Protein AF-Q96395-F1 (afdb_monomer_lite)

pLDDT: mean 94.34, std 3.66, range [68.31, 97.69]

Sequence (73 aa):
DLAKALARQCVVFNCSDTLDYQTMAKFFKGLASSGAWACFDEFNRIDLEVLSVVAQQVLEIQLAVKQRVKSFF

Secondary structure (DSSP, 8-state):
-HHHHTT--EEEEE--TT--HHHHHHHHHHHHHHT-EEEEESGGGS-HHHHHHHHHHHHHHHHHHHHT-S---

Organism: Chlamydomonas reinhardtii (NCBI:txid3055)

Radius of gyration: 12.91 Å; chains: 1; bounding box: 31×27×30 Å

Foldseek 3Di:
DVCVVVVAAEAEAEDACPDALVVLLVVVVVCLVVVGHYHYHPVVRHDPVSVVSSVVSVVQSVVCVVVVPPDDD

Structure (mmCIF, N/CA/C/O backbone):
data_AF-Q96395-F1
#
_entry.id   AF-Q96395-F1
#
loop_
_atom_site.group_PDB
_atom_site.id
_atom_site.type_symbol
_atom_site.label_atom_id
_atom_site.label_alt_id
_atom_site.label_comp_id
_atom_site.label_asym_id
_atom_site.label_entity_id
_atom_site.label_seq_id
_atom_site.pdbx_PDB_ins_code
_atom_site.Cartn_x
_atom_site.Cartn_y
_atom_site.Cartn_z
_atom_site.occupancy
_atom_site.B_iso_or_equiv
_atom_site.auth_seq_id
_atom_site.auth_comp_id
_atom_site.auth_asym_id
_atom_site.auth_atom_id
_atom_site.pdbx_PDB_model_num
ATOM 1 N N . ASP A 1 1 ? -5.960 -13.834 -5.018 1.00 88.00 1 ASP A N 1
ATOM 2 C CA . ASP A 1 1 ? -7.105 -14.619 -4.485 1.00 88.00 1 ASP A CA 1
ATOM 3 C C . ASP A 1 1 ? -7.633 -14.169 -3.130 1.00 88.00 1 ASP A C 1
ATOM 5 O O . ASP A 1 1 ? -8.836 -13.966 -3.017 1.00 88.00 1 ASP A O 1
ATOM 9 N N . LEU A 1 2 ? -6.785 -13.951 -2.117 1.00 95.06 2 LEU A N 1
ATOM 10 C CA . LEU A 1 2 ? -7.239 -13.562 -0.770 1.00 95.06 2 LEU A CA 1
ATOM 11 C C . LEU A 1 2 ? -8.170 -12.333 -0.751 1.00 95.06 2 LEU A C 1
ATOM 13 O O . LEU A 1 2 ? -9.230 -12.373 -0.137 1.00 95.06 2 LEU A O 1
ATOM 17 N N . ALA A 1 3 ? -7.812 -11.260 -1.462 1.00 94.94 3 ALA A N 1
ATOM 18 C CA . ALA A 1 3 ? -8.640 -10.054 -1.514 1.00 94.94 3 ALA A CA 1
ATOM 19 C C . ALA A 1 3 ? -10.033 -10.319 -2.113 1.00 94.94 3 ALA A C 1
ATOM 21 O O . ALA A 1 3 ? -11.038 -9.850 -1.584 1.00 94.94 3 ALA A O 1
ATOM 22 N N . LYS A 1 4 ? -10.103 -11.158 -3.157 1.00 93.19 4 LYS A N 1
ATOM 23 C CA . LYS A 1 4 ? -11.363 -11.596 -3.771 1.00 93.19 4 LYS A CA 1
ATOM 24 C C . LYS A 1 4 ? -12.210 -12.399 -2.782 1.00 93.19 4 LYS A C 1
ATOM 26 O O . LYS A 1 4 ? -13.406 -12.153 -2.683 1.00 93.19 4 LYS A O 1
ATOM 31 N N . ALA A 1 5 ? -11.590 -13.304 -2.022 1.00 97.44 5 ALA A N 1
ATOM 32 C CA . ALA A 1 5 ? -12.274 -14.088 -0.992 1.00 97.44 5 ALA A CA 1
ATOM 33 C C . ALA A 1 5 ? -12.849 -13.217 0.143 1.00 97.44 5 ALA A C 1
ATOM 35 O O . ALA A 1 5 ? -13.856 -13.578 0.741 1.00 97.44 5 ALA A O 1
ATOM 36 N N . LEU A 1 6 ? -12.241 -12.058 0.409 1.00 96.69 6 LEU A N 1
ATOM 37 C CA . LEU A 1 6 ? -12.679 -11.100 1.430 1.00 96.69 6 LEU A CA 1
ATOM 38 C C . LEU A 1 6 ? -13.541 -9.955 0.874 1.00 96.69 6 LEU A C 1
ATOM 40 O O . LEU A 1 6 ? -13.787 -8.987 1.591 1.00 96.69 6 LEU A O 1
ATOM 44 N N . ALA A 1 7 ? -13.962 -10.032 -0.394 1.00 95.62 7 ALA A N 1
ATOM 45 C CA . ALA A 1 7 ? -14.682 -8.961 -1.088 1.00 95.62 7 ALA A CA 1
ATOM 46 C C . ALA A 1 7 ? -13.995 -7.581 -0.959 1.00 95.62 7 ALA A C 1
ATOM 48 O O . ALA A 1 7 ? -14.647 -6.542 -0.859 1.00 95.62 7 ALA A O 1
ATOM 49 N N . ARG A 1 8 ? -12.656 -7.568 -0.949 1.00 94.50 8 ARG A N 1
ATOM 50 C CA . ARG A 1 8 ? -11.830 -6.357 -0.904 1.00 94.50 8 ARG A CA 1
ATOM 51 C C . ARG A 1 8 ? -11.248 -6.072 -2.279 1.00 94.50 8 ARG A C 1
ATOM 53 O O . ARG A 1 8 ? -10.614 -6.936 -2.884 1.00 94.50 8 ARG A O 1
ATOM 60 N N . GLN A 1 9 ? -11.412 -4.835 -2.745 1.00 94.12 9 GLN A N 1
ATOM 61 C CA . GLN A 1 9 ? -10.694 -4.355 -3.920 1.00 94.12 9 GLN A CA 1
ATOM 62 C C . GLN A 1 9 ? -9.194 -4.377 -3.620 1.00 94.12 9 GLN A C 1
ATOM 64 O O . GLN A 1 9 ? -8.760 -3.790 -2.631 1.00 94.12 9 GLN A O 1
ATOM 69 N N . CYS A 1 10 ? -8.415 -5.039 -4.473 1.00 96.12 10 CYS A N 1
ATOM 70 C CA . CYS A 1 10 ? -6.959 -5.028 -4.404 1.00 96.12 10 CYS A CA 1
ATOM 71 C C . CYS A 1 10 ? -6.404 -4.429 -5.691 1.00 96.12 10 CYS A C 1
ATOM 73 O O . CYS A 1 10 ? -6.702 -4.917 -6.781 1.00 96.12 10 CYS A O 1
ATOM 75 N N . VAL A 1 11 ? -5.637 -3.353 -5.562 1.00 94.81 11 VAL A N 1
ATOM 76 C CA . VAL A 1 11 ? -4.933 -2.706 -6.665 1.00 94.81 11 VAL A CA 1
ATOM 77 C C . VAL A 1 11 ? -3.542 -3.320 -6.750 1.00 94.81 11 VAL A C 1
ATOM 79 O O . VAL A 1 11 ? -2.754 -3.201 -5.815 1.00 94.81 11 VAL A O 1
ATOM 82 N N . VAL A 1 12 ? -3.240 -3.993 -7.857 1.00 95.38 12 VAL A N 1
ATOM 83 C CA . VAL A 1 12 ? -1.879 -4.466 -8.128 1.00 95.38 12 VAL A CA 1
ATOM 84 C C . VAL A 1 12 ? -1.159 -3.375 -8.904 1.00 95.38 12 VAL A C 1
ATOM 86 O O . VAL A 1 12 ? -1.625 -2.961 -9.964 1.00 95.38 12 VAL A O 1
ATOM 89 N N . PHE A 1 13 ? -0.057 -2.885 -8.353 1.00 93.94 13 PHE A N 1
ATOM 90 C CA . PHE A 1 13 ? 0.750 -1.826 -8.934 1.00 93.94 13 PHE A CA 1
ATOM 91 C C . PHE A 1 13 ? 2.110 -2.401 -9.322 1.00 93.94 13 PHE A C 1
ATOM 93 O O . PHE A 1 13 ? 2.824 -2.908 -8.462 1.00 93.94 13 PHE A O 1
ATOM 100 N N . ASN A 1 14 ? 2.448 -2.355 -10.609 1.00 94.56 14 ASN A N 1
ATOM 101 C CA . ASN A 1 14 ? 3.728 -2.847 -11.107 1.00 94.56 14 ASN A CA 1
ATOM 102 C C . ASN A 1 14 ? 4.781 -1.742 -10.981 1.00 94.56 14 ASN A C 1
ATOM 104 O O . ASN A 1 14 ? 4.599 -0.646 -11.514 1.00 94.56 14 ASN A O 1
ATOM 108 N N . CYS A 1 15 ? 5.840 -2.012 -10.224 1.00 95.25 15 CYS A N 1
ATOM 109 C CA . CYS A 1 15 ? 6.858 -1.027 -9.913 1.00 95.25 15 CYS A CA 1
ATOM 110 C C . CYS A 1 15 ? 7.908 -0.896 -11.019 1.00 95.25 15 CYS A C 1
ATOM 112 O O . CYS A 1 15 ? 8.310 -1.873 -11.651 1.00 95.25 15 CYS A O 1
ATOM 114 N N . SER A 1 16 ? 8.399 0.327 -11.200 1.00 93.56 16 SER A N 1
ATOM 115 C CA . SER A 1 16 ? 9.485 0.661 -12.119 1.00 93.56 16 SER A CA 1
ATOM 116 C C . SER A 1 16 ? 10.499 1.595 -11.457 1.00 93.56 16 SER A C 1
ATOM 118 O O . SER A 1 16 ? 10.232 2.210 -10.425 1.00 93.56 16 SER A O 1
ATOM 120 N N . ASP A 1 17 ? 11.657 1.719 -12.091 1.00 89.94 17 ASP A N 1
ATOM 121 C CA . ASP A 1 17 ? 12.734 2.656 -11.764 1.00 89.94 17 ASP A CA 1
ATOM 122 C C . ASP A 1 17 ? 12.331 4.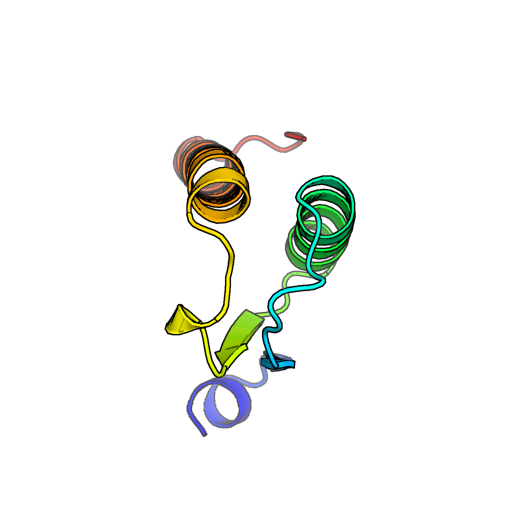128 -11.959 1.00 89.94 17 ASP A C 1
ATOM 124 O O . ASP A 1 17 ? 12.906 5.026 -11.357 1.00 89.94 17 ASP A O 1
ATOM 128 N N . THR A 1 18 ? 11.288 4.392 -12.747 1.00 89.06 18 THR A N 1
ATOM 129 C CA . THR A 1 18 ? 10.740 5.740 -12.972 1.00 89.06 18 THR A CA 1
ATOM 130 C C . THR A 1 18 ? 9.774 6.213 -11.878 1.00 89.06 18 THR A C 1
ATOM 132 O O . THR A 1 18 ? 9.109 7.238 -12.051 1.00 89.06 18 THR A O 1
ATOM 135 N N . LEU A 1 19 ? 9.594 5.446 -10.800 1.00 92.44 19 LEU A N 1
ATOM 136 C CA . LEU A 1 19 ? 8.690 5.817 -9.714 1.00 92.44 19 LEU A CA 1
ATOM 137 C C . LEU A 1 19 ? 9.249 6.962 -8.877 1.00 92.44 19 LEU A C 1
ATOM 139 O O . LEU A 1 19 ? 10.401 6.942 -8.470 1.00 92.44 19 LEU A O 1
ATOM 143 N N . ASP A 1 20 ? 8.378 7.913 -8.546 1.00 94.50 20 ASP A N 1
ATOM 144 C CA . ASP A 1 20 ? 8.703 9.042 -7.677 1.00 94.50 20 ASP A CA 1
ATOM 145 C C . ASP A 1 20 ? 7.906 8.993 -6.364 1.00 94.50 20 ASP A C 1
ATOM 147 O O . ASP A 1 20 ? 6.738 8.574 -6.325 1.00 94.50 20 ASP A O 1
ATOM 151 N N . TYR A 1 21 ? 8.516 9.478 -5.280 1.00 93.25 21 TYR A N 1
ATOM 152 C CA . TYR A 1 21 ? 7.929 9.457 -3.939 1.00 93.25 21 TYR A CA 1
ATOM 153 C C . TYR A 1 21 ? 6.643 10.295 -3.847 1.00 93.25 21 TYR A C 1
ATOM 155 O O . TYR A 1 21 ? 5.776 9.989 -3.022 1.00 93.25 21 TYR A O 1
ATOM 163 N N . GLN A 1 22 ? 6.474 11.323 -4.691 1.00 94.69 22 GLN A N 1
ATOM 164 C CA . GLN A 1 22 ? 5.250 12.133 -4.726 1.00 94.69 22 GLN A CA 1
ATOM 165 C C . GLN A 1 22 ? 4.075 11.359 -5.326 1.00 94.69 22 GLN A C 1
ATOM 167 O O . GLN A 1 22 ? 2.937 11.476 -4.859 1.00 94.69 22 GLN A O 1
ATOM 172 N N . THR A 1 23 ? 4.339 10.556 -6.358 1.00 93.62 23 THR A N 1
ATOM 173 C CA . THR A 1 23 ? 3.334 9.686 -6.982 1.00 93.62 23 THR A CA 1
ATOM 174 C C . THR A 1 23 ? 2.883 8.614 -5.999 1.00 93.62 23 THR A C 1
ATOM 176 O O . THR A 1 23 ? 1.682 8.400 -5.834 1.00 93.62 23 THR A O 1
ATOM 179 N N . MET A 1 24 ? 3.828 8.020 -5.266 1.00 95.12 24 MET A N 1
ATOM 180 C CA . MET A 1 24 ? 3.535 7.049 -4.209 1.00 95.12 24 MET A CA 1
ATOM 181 C C . MET A 1 24 ? 2.723 7.666 -3.064 1.00 95.12 24 MET A C 1
ATOM 183 O O . MET A 1 24 ? 1.731 7.077 -2.638 1.00 95.12 24 MET A O 1
ATOM 187 N N . ALA A 1 25 ? 3.040 8.893 -2.639 1.00 95.06 25 ALA A N 1
ATOM 188 C CA . ALA A 1 25 ? 2.253 9.599 -1.627 1.00 95.06 25 ALA A CA 1
ATOM 189 C C . ALA A 1 25 ? 0.798 9.818 -2.077 1.00 95.06 25 ALA A C 1
ATOM 191 O O . ALA A 1 25 ? -0.140 9.570 -1.318 1.00 95.06 25 ALA A O 1
ATOM 192 N N . LYS A 1 26 ? 0.581 10.244 -3.330 1.00 95.19 26 LYS A N 1
ATOM 193 C CA . LYS A 1 26 ? -0.770 10.386 -3.905 1.00 95.19 26 LYS A CA 1
ATOM 194 C C . LYS A 1 26 ? -1.495 9.043 -3.973 1.00 95.19 26 LYS A C 1
ATOM 196 O O . LYS A 1 26 ? -2.675 8.974 -3.626 1.00 95.19 26 LYS A O 1
ATOM 201 N N . PHE A 1 27 ? -0.791 7.984 -4.372 1.00 95.44 27 PHE A N 1
ATOM 202 C CA . PHE A 1 27 ? -1.326 6.626 -4.391 1.00 95.44 27 PHE A CA 1
ATOM 203 C C . PHE A 1 27 ? -1.785 6.189 -2.995 1.00 95.44 27 PHE A C 1
ATOM 205 O O . PHE A 1 27 ? -2.929 5.768 -2.835 1.00 95.44 27 PHE A O 1
ATOM 212 N N . PHE A 1 28 ? -0.952 6.365 -1.967 1.00 95.94 28 PHE A N 1
ATOM 213 C CA . PHE A 1 28 ? -1.299 6.010 -0.592 1.00 95.94 28 PHE A CA 1
ATOM 214 C C . PHE A 1 28 ? -2.453 6.835 -0.026 1.00 95.94 28 PHE A C 1
ATOM 216 O O . PHE A 1 28 ? -3.312 6.270 0.648 1.00 95.94 28 PHE A O 1
ATOM 223 N N . LYS A 1 29 ? -2.542 8.133 -0.347 1.00 94.50 29 LYS A N 1
ATOM 224 C CA . LYS A 1 29 ? -3.708 8.961 0.006 1.00 94.50 29 LYS A CA 1
ATOM 225 C C . LYS A 1 29 ? -4.998 8.385 -0.590 1.00 94.50 29 LYS A C 1
ATOM 227 O O . LYS A 1 29 ? -5.997 8.237 0.118 1.00 94.50 29 LYS A O 1
ATOM 232 N N . GLY A 1 30 ? -4.976 7.998 -1.867 1.00 94.69 30 GLY A N 1
ATOM 233 C CA . GLY A 1 30 ? -6.105 7.329 -2.524 1.00 94.69 30 GLY A CA 1
ATOM 234 C C . GLY A 1 30 ? -6.428 5.961 -1.912 1.00 94.69 30 GLY A C 1
ATOM 235 O O . GLY A 1 30 ? -7.591 5.625 -1.682 1.00 94.69 30 GLY A O 1
ATOM 236 N N . LEU A 1 31 ? -5.402 5.178 -1.584 1.00 95.31 31 LEU A N 1
ATOM 237 C CA . LEU A 1 31 ? -5.551 3.860 -0.974 1.00 95.31 31 LEU A CA 1
ATOM 238 C C . LEU A 1 31 ? -6.184 3.942 0.424 1.00 95.31 31 LEU A C 1
ATOM 240 O O . LEU A 1 31 ? -7.158 3.245 0.706 1.00 95.31 31 LEU A O 1
ATOM 244 N N . ALA A 1 32 ? -5.667 4.828 1.279 1.00 94.19 32 ALA A N 1
ATOM 245 C CA . ALA A 1 32 ? -6.147 5.024 2.643 1.00 94.19 32 ALA A CA 1
ATOM 246 C C . ALA A 1 32 ? -7.591 5.547 2.679 1.00 94.19 32 ALA A C 1
ATOM 248 O O . ALA A 1 32 ? -8.398 5.068 3.474 1.00 94.19 32 ALA A O 1
ATOM 2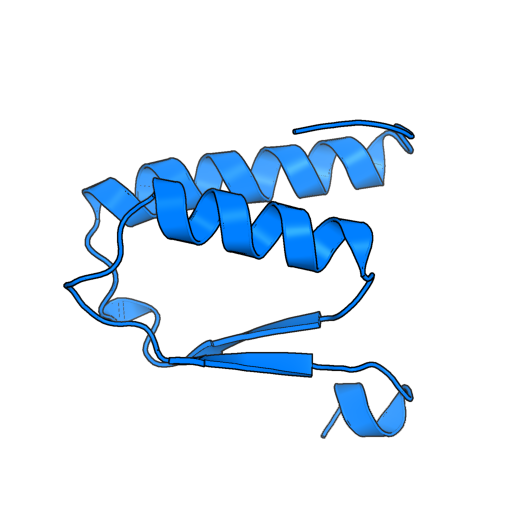49 N N . SER A 1 33 ? -7.934 6.486 1.793 1.00 93.56 33 SER A N 1
ATOM 250 C CA . SER A 1 33 ? -9.287 7.057 1.705 1.00 93.56 33 SER A CA 1
ATOM 251 C C . SER A 1 33 ? -10.324 6.094 1.121 1.00 93.56 33 SER A C 1
ATOM 253 O O . SER A 1 33 ? -11.477 6.112 1.545 1.00 93.56 33 SER A O 1
ATOM 255 N N . SER A 1 34 ? -9.931 5.228 0.182 1.00 94.31 34 SER A N 1
ATOM 256 C CA . SER A 1 34 ? -10.828 4.223 -0.412 1.00 94.31 34 SER A CA 1
ATOM 257 C C . SER A 1 34 ? -10.977 2.949 0.427 1.00 94.31 34 SER A C 1
ATOM 259 O O . SER A 1 34 ? -11.921 2.185 0.222 1.00 94.31 34 SER A O 1
ATOM 261 N N . GLY A 1 35 ? -10.057 2.684 1.361 1.00 92.50 35 GLY A N 1
ATOM 262 C CA . GLY A 1 35 ? -10.050 1.450 2.151 1.00 92.50 35 GLY A CA 1
ATOM 263 C C . GLY A 1 35 ? -9.801 0.186 1.314 1.00 92.50 35 GLY A C 1
ATOM 264 O O . GLY A 1 35 ? -10.202 -0.916 1.717 1.00 92.50 35 GLY A O 1
ATOM 265 N N . ALA A 1 36 ? -9.184 0.343 0.141 1.00 95.69 36 ALA A N 1
ATOM 266 C CA . ALA A 1 36 ? -8.752 -0.755 -0.713 1.00 95.69 36 ALA A CA 1
ATOM 267 C C . ALA A 1 36 ? -7.426 -1.357 -0.219 1.00 95.69 36 ALA A C 1
ATOM 269 O O . ALA A 1 36 ? -6.737 -0.811 0.642 1.00 95.69 36 ALA A O 1
ATOM 270 N N . TRP A 1 37 ? -7.078 -2.522 -0.754 1.00 96.12 37 TRP A N 1
ATOM 271 C CA . TRP A 1 37 ? -5.768 -3.140 -0.578 1.00 96.12 37 TRP A CA 1
ATOM 272 C C . TRP A 1 37 ? -4.872 -2.809 -1.767 1.00 96.12 37 TRP A C 1
ATOM 274 O O . TRP A 1 37 ? -5.363 -2.552 -2.866 1.00 96.12 37 TRP A O 1
ATOM 284 N N . ALA A 1 38 ? -3.561 -2.834 -1.552 1.00 95.81 38 ALA A N 1
ATOM 285 C CA . ALA A 1 38 ? -2.579 -2.698 -2.616 1.00 95.81 38 ALA A CA 1
ATOM 286 C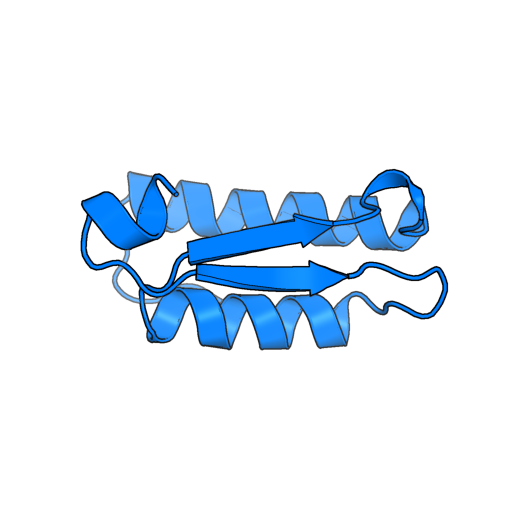 C . ALA A 1 38 ? -1.555 -3.830 -2.545 1.00 95.81 38 ALA A C 1
ATOM 288 O O . ALA A 1 38 ? -1.202 -4.288 -1.457 1.00 95.81 38 ALA A O 1
ATOM 289 N N . CYS A 1 39 ? -1.078 -4.260 -3.708 1.00 95.88 39 CYS A N 1
ATOM 290 C CA . CYS A 1 39 ? 0.036 -5.184 -3.855 1.00 95.88 39 CYS A CA 1
ATOM 291 C C . CYS A 1 39 ? 1.043 -4.566 -4.825 1.00 95.88 39 CYS A C 1
ATOM 293 O O . CYS A 1 39 ? 0.667 -4.218 -5.944 1.00 95.88 39 CYS A O 1
ATOM 295 N N . PHE A 1 40 ? 2.292 -4.413 -4.394 1.00 94.81 40 PHE A N 1
ATOM 296 C CA . PHE A 1 40 ? 3.366 -3.885 -5.229 1.00 94.81 40 PHE A CA 1
ATOM 297 C C . PHE A 1 40 ? 4.114 -5.048 -5.877 1.00 94.81 40 PHE A C 1
ATOM 299 O O . PHE A 1 40 ? 4.750 -5.842 -5.186 1.00 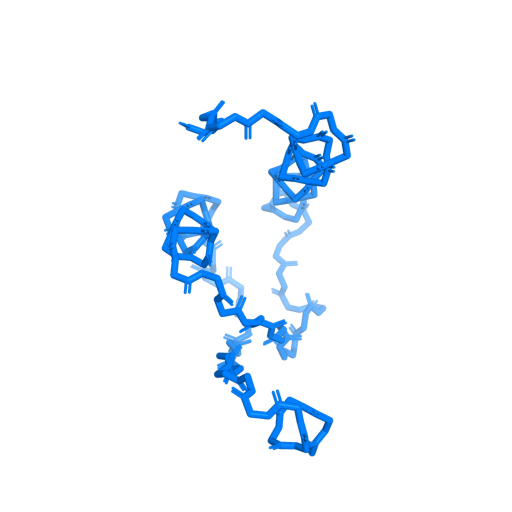94.81 40 PHE A O 1
ATOM 306 N N . ASP A 1 41 ? 3.992 -5.153 -7.192 1.00 96.81 41 ASP A N 1
ATOM 307 C CA . ASP A 1 41 ? 4.696 -6.122 -8.024 1.00 96.81 41 ASP A CA 1
ATOM 308 C C . ASP A 1 41 ? 6.044 -5.542 -8.480 1.00 96.81 41 ASP A C 1
ATOM 310 O O . ASP A 1 41 ? 6.173 -4.326 -8.594 1.00 96.81 41 ASP A O 1
ATOM 314 N N . GLU A 1 42 ? 7.055 -6.384 -8.714 1.00 96.44 42 GLU A N 1
ATOM 315 C CA . GLU A 1 42 ? 8.421 -5.942 -9.074 1.00 96.44 42 GLU A CA 1
ATOM 316 C C . GLU A 1 42 ? 9.021 -4.924 -8.072 1.00 96.44 42 GLU A C 1
ATOM 318 O O . GLU A 1 42 ? 9.738 -3.993 -8.436 1.00 96.44 42 GLU A O 1
ATOM 323 N N . PHE A 1 43 ? 8.732 -5.085 -6.774 1.00 93.75 43 PHE A N 1
ATOM 324 C CA . PHE A 1 43 ? 9.134 -4.152 -5.706 1.00 93.75 43 PHE A CA 1
ATOM 325 C C . PHE A 1 43 ? 10.643 -3.853 -5.669 1.00 93.75 43 PHE A C 1
ATOM 327 O O . PHE A 1 43 ? 11.057 -2.748 -5.331 1.00 93.75 43 PHE A O 1
ATOM 334 N N . ASN A 1 44 ? 11.471 -4.819 -6.063 1.00 93.06 44 ASN A N 1
ATOM 335 C CA . ASN A 1 44 ? 12.923 -4.679 -6.174 1.00 93.06 44 ASN A CA 1
ATOM 336 C C . ASN A 1 44 ? 13.387 -3.706 -7.278 1.00 93.06 44 ASN A C 1
ATOM 338 O O . ASN A 1 44 ? 14.585 -3.462 -7.374 1.00 93.06 44 ASN A O 1
ATOM 342 N N . ARG A 1 45 ? 12.485 -3.186 -8.122 1.00 95.69 45 ARG A N 1
ATOM 343 C CA . ARG A 1 45 ? 12.792 -2.168 -9.143 1.00 95.69 45 ARG A CA 1
ATOM 344 C C . ARG A 1 45 ? 12.689 -0.731 -8.634 1.00 95.69 45 ARG A C 1
ATOM 346 O O . ARG A 1 45 ? 13.063 0.182 -9.360 1.00 95.69 45 ARG A O 1
ATOM 353 N N . ILE A 1 46 ? 12.166 -0.518 -7.426 1.00 94.88 46 ILE A N 1
ATOM 354 C CA . ILE A 1 46 ? 12.076 0.819 -6.833 1.00 94.88 46 ILE A CA 1
ATOM 355 C C . ILE A 1 46 ? 13.486 1.285 -6.455 1.00 94.88 46 ILE A C 1
ATOM 357 O O . ILE A 1 46 ? 14.218 0.549 -5.789 1.00 94.88 46 ILE A O 1
ATOM 361 N N . ASP A 1 47 ? 13.844 2.513 -6.840 1.00 95.25 47 ASP A N 1
ATOM 362 C CA . ASP A 1 47 ? 15.096 3.143 -6.416 1.00 95.25 47 ASP A CA 1
ATOM 363 C C . ASP A 1 47 ? 15.191 3.175 -4.879 1.00 95.25 47 ASP A C 1
ATOM 365 O O . ASP A 1 47 ? 14.214 3.478 -4.186 1.00 95.25 47 ASP A O 1
ATOM 369 N N . LEU A 1 48 ? 16.369 2.870 -4.332 1.00 93.19 48 LEU A N 1
ATOM 370 C CA . LEU A 1 48 ? 16.608 2.858 -2.890 1.00 93.19 48 LEU A CA 1
ATOM 371 C C . LEU A 1 48 ? 16.289 4.209 -2.235 1.00 93.19 48 LEU A C 1
ATOM 373 O O . LEU A 1 48 ? 15.767 4.230 -1.116 1.00 93.19 48 LEU A O 1
ATOM 377 N N . GLU A 1 49 ? 16.553 5.325 -2.919 1.00 93.31 49 GLU A N 1
ATOM 378 C CA . GLU A 1 49 ? 16.244 6.660 -2.396 1.00 93.31 49 GLU A CA 1
ATOM 379 C C . GLU A 1 49 ? 14.729 6.866 -2.254 1.00 93.31 49 GLU A C 1
ATOM 381 O O . GLU A 1 49 ? 14.244 7.322 -1.214 1.00 93.31 49 GLU A O 1
ATOM 386 N N . VAL A 1 50 ? 13.960 6.442 -3.260 1.00 95.50 50 VAL A N 1
ATOM 387 C CA . VAL A 1 50 ? 12.491 6.515 -3.260 1.00 95.50 50 VAL A CA 1
ATOM 388 C C . VAL A 1 50 ? 11.907 5.555 -2.228 1.00 95.50 50 VAL A C 1
ATOM 390 O O . VAL A 1 50 ? 10.993 5.919 -1.483 1.00 95.50 50 VAL A O 1
ATOM 393 N N . LEU A 1 51 ? 12.460 4.345 -2.134 1.00 95.19 51 LEU A N 1
ATOM 394 C CA . LEU A 1 51 ? 12.036 3.322 -1.187 1.00 95.19 51 LEU A CA 1
ATOM 395 C C . LEU A 1 51 ? 12.166 3.798 0.266 1.00 95.19 51 LEU A C 1
ATOM 397 O O . LEU A 1 51 ? 11.270 3.544 1.071 1.00 95.19 51 LEU A O 1
ATOM 401 N N . SER A 1 52 ? 13.238 4.521 0.598 1.00 94.88 52 SER A N 1
ATOM 402 C CA . SER A 1 52 ? 13.438 5.098 1.933 1.00 94.88 52 SER A CA 1
ATOM 403 C C . SER A 1 52 ? 12.282 6.025 2.334 1.00 94.88 52 SER A C 1
ATOM 405 O O . SER A 1 52 ? 11.693 5.880 3.410 1.00 94.88 52 SER A O 1
ATOM 407 N N . VAL A 1 53 ? 11.880 6.922 1.429 1.00 95.75 53 VAL A N 1
ATOM 408 C CA . VAL A 1 53 ? 10.760 7.846 1.659 1.00 95.75 53 VAL A CA 1
ATOM 409 C C . VAL A 1 53 ? 9.427 7.091 1.708 1.00 95.75 53 VAL A C 1
ATOM 411 O O . VAL A 1 53 ? 8.603 7.336 2.588 1.00 95.75 53 VAL A O 1
ATOM 414 N N . VAL A 1 54 ? 9.213 6.127 0.808 1.00 95.31 54 VAL A N 1
ATOM 415 C CA . VAL A 1 54 ? 8.008 5.279 0.783 1.00 95.31 54 VAL A CA 1
ATOM 416 C C . VAL A 1 54 ? 7.849 4.483 2.082 1.00 95.31 54 VAL A C 1
ATOM 418 O O . VAL A 1 54 ? 6.736 4.367 2.594 1.00 95.31 54 VAL A O 1
ATOM 421 N N . ALA A 1 55 ? 8.937 3.974 2.660 1.00 96.12 55 ALA A N 1
ATOM 422 C CA . ALA A 1 55 ? 8.898 3.250 3.927 1.00 96.12 55 ALA A CA 1
ATOM 423 C C . ALA A 1 55 ? 8.409 4.139 5.080 1.00 96.12 55 ALA A C 1
ATOM 425 O O . ALA A 1 55 ? 7.575 3.707 5.880 1.00 96.12 55 ALA A O 1
ATOM 426 N N . GLN A 1 56 ? 8.867 5.394 5.138 1.00 96.50 56 GLN A N 1
ATOM 427 C CA . GLN A 1 56 ? 8.371 6.371 6.112 1.00 96.50 56 GLN A CA 1
ATOM 428 C C . GLN A 1 56 ? 6.887 6.672 5.900 1.00 96.50 56 GLN A C 1
ATOM 430 O O . GLN A 1 56 ? 6.125 6.698 6.867 1.00 96.50 56 GLN A O 1
ATOM 435 N N . GLN A 1 57 ? 6.463 6.821 4.642 1.00 95.50 57 GLN A N 1
ATOM 436 C CA . GLN A 1 57 ? 5.058 7.052 4.324 1.00 95.50 57 GLN A CA 1
ATOM 437 C C . GLN A 1 57 ? 4.177 5.890 4.811 1.00 95.50 57 GLN A C 1
ATOM 439 O O . GLN A 1 57 ? 3.183 6.108 5.498 1.00 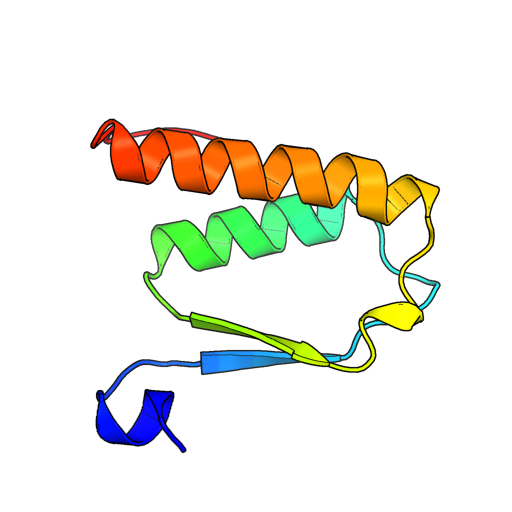95.50 57 GLN A O 1
ATOM 444 N N . VAL A 1 58 ? 4.560 4.641 4.525 1.00 95.88 58 VAL A N 1
ATOM 445 C CA . VAL A 1 58 ? 3.823 3.450 4.984 1.00 95.88 58 VAL A CA 1
ATOM 446 C C . VAL A 1 58 ? 3.797 3.359 6.512 1.00 95.88 58 VAL A C 1
ATOM 448 O O . VAL A 1 58 ? 2.755 3.029 7.083 1.00 95.88 58 VAL A O 1
ATOM 451 N N . LEU A 1 59 ? 4.907 3.677 7.183 1.00 96.88 59 LEU A N 1
ATOM 452 C CA . LEU A 1 59 ? 4.974 3.693 8.644 1.00 96.88 59 LEU A CA 1
ATOM 453 C C . LEU A 1 59 ? 3.972 4.688 9.247 1.00 96.88 59 LEU A C 1
ATOM 455 O O . LEU A 1 59 ? 3.278 4.342 10.203 1.00 96.88 59 LEU A O 1
ATOM 459 N N . GLU A 1 60 ? 3.847 5.889 8.683 1.00 95.88 60 GLU A N 1
ATOM 460 C CA . GLU A 1 60 ? 2.871 6.884 9.137 1.00 95.88 60 GLU A CA 1
ATOM 461 C C . GLU A 1 60 ? 1.429 6.360 9.021 1.00 95.88 60 GLU A C 1
ATOM 463 O O . GLU A 1 60 ? 0.662 6.463 9.981 1.00 95.88 60 GLU A O 1
ATOM 468 N N . ILE A 1 61 ? 1.081 5.699 7.907 1.00 95.69 61 ILE A N 1
ATOM 469 C CA . ILE A 1 61 ? -0.236 5.052 7.735 1.00 95.69 61 ILE A CA 1
ATOM 470 C C . ILE A 1 61 ? -0.461 4.002 8.827 1.00 95.69 61 ILE A C 1
ATOM 472 O O . ILE A 1 61 ? -1.516 3.972 9.464 1.00 95.69 61 ILE A O 1
ATOM 476 N N . GLN A 1 62 ? 0.524 3.134 9.066 1.00 96.31 62 GLN A N 1
ATOM 477 C CA . GLN A 1 62 ? 0.418 2.074 10.070 1.00 96.31 62 GLN A CA 1
ATOM 478 C C . GLN A 1 62 ? 0.234 2.639 11.482 1.00 96.31 62 GLN A C 1
ATOM 480 O O . GLN A 1 62 ? -0.592 2.134 12.250 1.00 96.31 62 GLN A O 1
ATOM 485 N N . LEU A 1 63 ? 0.974 3.696 11.825 1.00 97.50 63 LEU A N 1
ATOM 486 C CA . LEU A 1 63 ? 0.847 4.382 13.107 1.00 97.50 63 LEU A CA 1
ATOM 487 C C . LEU A 1 63 ? -0.527 5.037 13.256 1.00 97.50 63 LEU A C 1
ATOM 489 O O . LEU A 1 63 ? -1.162 4.857 14.297 1.00 97.50 63 LEU A O 1
ATOM 493 N N . ALA A 1 64 ? -1.022 5.714 12.220 1.00 96.69 64 ALA A N 1
ATOM 494 C CA . ALA A 1 64 ? -2.335 6.344 12.240 1.00 96.69 64 ALA A CA 1
ATOM 495 C C . ALA A 1 64 ? -3.466 5.321 12.432 1.00 96.69 64 ALA A C 1
ATOM 497 O O . ALA A 1 64 ? -4.357 5.519 13.263 1.00 96.69 64 ALA A O 1
ATOM 498 N N . VAL A 1 65 ? -3.390 4.179 11.738 1.00 95.38 65 VAL A N 1
ATOM 499 C CA . VAL A 1 65 ? -4.333 3.064 11.914 1.00 95.38 65 VAL A CA 1
ATOM 500 C C . VAL A 1 65 ? -4.260 2.510 13.339 1.00 95.38 65 VAL A C 1
ATOM 502 O O . VAL A 1 65 ? -5.296 2.336 13.985 1.00 95.38 65 VAL A O 1
ATOM 505 N N . LYS A 1 66 ? -3.051 2.282 13.871 1.00 97.38 66 LYS A N 1
ATOM 506 C CA . LYS A 1 66 ? -2.842 1.770 15.238 1.00 97.38 66 LYS A CA 1
ATOM 507 C C . LYS A 1 66 ? -3.398 2.717 16.305 1.00 97.38 66 LYS A C 1
ATOM 509 O O . LYS A 1 66 ? -3.981 2.260 17.285 1.00 97.38 66 LYS A O 1
ATOM 514 N N . GLN A 1 67 ? -3.234 4.022 16.108 1.00 97.69 67 GLN A N 1
ATOM 515 C CA . GLN A 1 67 ? -3.717 5.072 17.007 1.00 97.69 67 GLN A CA 1
ATOM 516 C C . GLN A 1 67 ? -5.195 5.434 16.778 1.00 97.69 67 GLN A C 1
ATOM 518 O O . GLN A 1 67 ? -5.758 6.201 17.556 1.00 97.69 67 GLN A O 1
ATOM 523 N N . ARG A 1 68 ? -5.843 4.866 15.749 1.00 95.62 68 ARG A N 1
ATOM 524 C CA . ARG A 1 68 ? -7.228 5.165 15.342 1.00 95.62 68 ARG A CA 1
ATOM 525 C C . ARG A 1 68 ? -7.453 6.654 15.055 1.00 95.62 68 ARG A C 1
ATOM 527 O O . ARG A 1 68 ? -8.502 7.211 15.388 1.00 95.62 68 ARG A O 1
ATOM 534 N N . VAL A 1 69 ? -6.466 7.300 14.439 1.00 96.06 69 VAL A N 1
ATOM 535 C CA . VAL A 1 69 ? -6.558 8.712 14.056 1.00 96.06 69 VAL A CA 1
ATOM 536 C C . VAL A 1 69 ? -7.503 8.842 12.861 1.00 96.06 69 VAL A C 1
ATOM 538 O O . VAL A 1 69 ? -7.440 8.054 11.920 1.00 96.06 69 VAL A O 1
ATOM 541 N N . LYS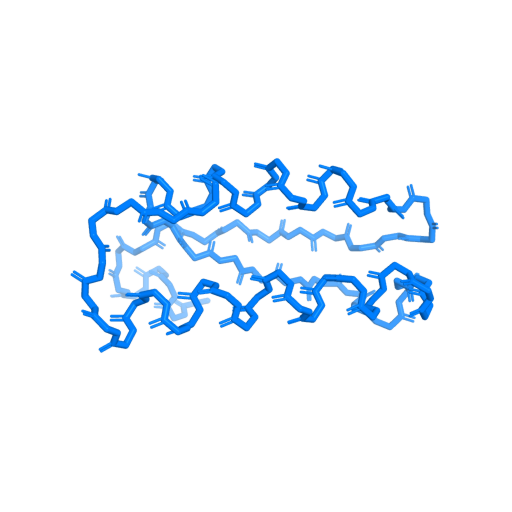 A 1 70 ? -8.402 9.832 12.895 1.00 90.81 70 LYS A N 1
ATOM 542 C CA . LYS A 1 70 ? -9.381 10.061 11.815 1.00 90.81 70 LYS A CA 1
ATOM 543 C C . LYS A 1 70 ? -8.794 10.771 10.593 1.00 90.81 70 LYS A C 1
ATOM 545 O O . LYS A 1 70 ? -9.387 10.705 9.525 1.00 90.81 70 LYS A O 1
ATOM 550 N N . SER A 1 71 ? -7.673 11.466 10.767 1.00 91.56 71 SER A N 1
ATOM 551 C CA . SER A 1 71 ? -6.982 12.218 9.722 1.00 91.56 71 SER A CA 1
ATOM 552 C C . SER A 1 71 ? -5.482 12.113 9.950 1.00 91.56 71 SER A C 1
ATOM 554 O O . SER A 1 71 ? -5.014 12.281 11.074 1.00 91.56 71 SER A O 1
ATOM 556 N N . PHE A 1 72 ? -4.762 11.813 8.884 1.00 87.12 72 PHE A N 1
ATOM 557 C CA . PHE A 1 72 ? -3.315 11.669 8.781 1.00 87.12 72 PHE A CA 1
ATOM 558 C C . PHE A 1 72 ? -2.986 11.842 7.289 1.00 87.12 72 PHE A C 1
ATOM 560 O O . PHE A 1 72 ? -3.896 11.669 6.471 1.00 87.12 72 PHE A O 1
ATOM 567 N N . PHE A 1 73 ? -1.735 12.156 6.944 1.00 68.31 73 PHE A N 1
ATOM 568 C CA . PHE A 1 73 ? -1.326 12.599 5.597 1.00 68.31 73 PHE A CA 1
ATOM 569 C C . PHE A 1 73 ? -1.883 13.932 5.072 1.00 68.31 73 PHE A C 1
ATOM 571 O O . PHE A 1 73 ? -2.994 14.358 5.447 1.00 68.31 73 PHE A O 1
#

InterPro domains:
  IPR026983 Dynein heavy chain [PTHR45703] (1-72)
  IPR027417 P-loop containing nucleoside triphosphate hydrolase [G3DSA:3.40.50.300] (1-73)
  IPR027417 P-loop containing nucleoside triphosphate hydrolase [SSF52540] (2-58)
  IPR035699 Dynein heavy chain, hydrolytic ATP-binding dynein motor region [PF12774] (1-72)